Protein AF-A0ABD4KXH4-F1 (afdb_monomer_lite)

Radius of gyration: 22.22 Å; chains: 1; bounding box: 39×43×69 Å

Foldseek 3Di:
DPDDDDDDPDQAKDWDWDDDPPDPPDTDIDIDHDDPDPDDDDDDDDPPPPPPPPDPQQVQLVCQCPVDDNVVSVVVCVVCVVVVHAHTSKDKDFADPPDDDDDDDDPQKDWAQNRWMWIDGRPDIDTGTDIDGDDPDDDDDDDDD

Organism: Vibrio anguillarum (NCBI:txid55601)

Structure (mmCIF, N/CA/C/O backbone):
data_AF-A0ABD4KXH4-F1
#
_entry.id   AF-A0ABD4KXH4-F1
#
loop_
_atom_site.group_PDB
_atom_site.id
_atom_site.type_symbol
_atom_site.label_atom_id
_atom_site.label_alt_id
_atom_site.label_comp_id
_atom_site.label_asym_id
_atom_site.label_entity_id
_atom_site.label_seq_id
_atom_site.pdbx_PDB_ins_code
_atom_site.Cartn_x
_atom_site.Cartn_y
_atom_site.Cartn_z
_atom_site.occupancy
_atom_site.B_iso_or_equiv
_atom_site.auth_seq_id
_atom_site.auth_comp_id
_atom_site.auth_asym_id
_atom_site.auth_atom_id
_atom_site.pdbx_PDB_model_num
ATOM 1 N N . GLY A 1 1 ? -20.614 6.358 13.100 1.00 48.22 1 GLY A N 1
ATOM 2 C CA . GLY A 1 1 ? -20.171 7.619 13.718 1.00 48.22 1 GLY A CA 1
ATOM 3 C C . GLY A 1 1 ? -18.915 7.331 14.505 1.00 48.22 1 GLY A C 1
ATOM 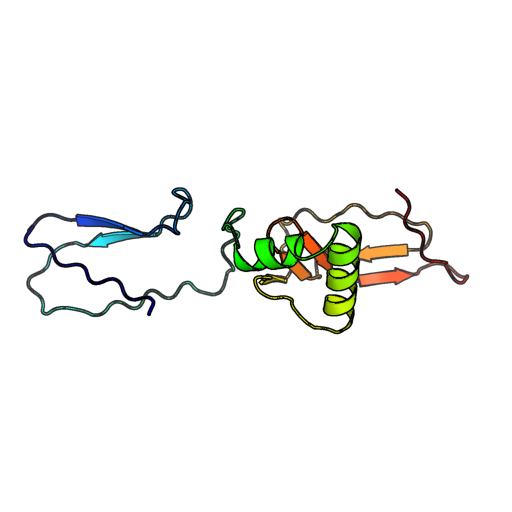4 O O . GLY A 1 1 ? -18.894 6.317 15.186 1.00 48.22 1 GLY A O 1
ATOM 5 N N . ASN A 1 2 ? -17.883 8.163 14.373 1.00 68.75 2 ASN A N 1
ATOM 6 C CA . ASN A 1 2 ? -16.568 7.948 14.990 1.00 68.75 2 ASN A CA 1
ATOM 7 C C . ASN A 1 2 ? -16.368 8.935 16.153 1.00 68.75 2 ASN A C 1
ATOM 9 O O . ASN A 1 2 ? -15.433 9.727 16.138 1.00 68.75 2 ASN A O 1
ATOM 13 N N . VAL A 1 3 ? -17.301 8.948 17.111 1.00 73.31 3 VAL A N 1
ATOM 14 C CA . VAL A 1 3 ? -17.299 9.887 18.246 1.00 73.31 3 VAL A CA 1
ATOM 15 C C . VAL A 1 3 ? -17.252 9.095 19.546 1.00 73.31 3 VAL A C 1
ATOM 17 O O . VAL A 1 3 ? -18.038 8.167 19.730 1.00 73.31 3 VAL A O 1
ATOM 20 N N . VAL A 1 4 ? -16.332 9.465 20.437 1.00 76.75 4 VAL A N 1
ATOM 21 C CA . VAL A 1 4 ? -16.187 8.879 21.774 1.00 76.75 4 VAL A CA 1
ATOM 22 C C . VAL A 1 4 ? -16.542 9.948 22.801 1.00 76.75 4 VAL A C 1
ATOM 24 O O . VAL A 1 4 ? -15.895 10.991 22.856 1.00 76.75 4 VAL A O 1
ATOM 27 N N . TYR A 1 5 ? -17.565 9.689 23.616 1.00 80.94 5 TYR A N 1
ATOM 28 C CA . TYR A 1 5 ? -17.937 10.554 24.734 1.00 80.94 5 TYR A CA 1
ATOM 29 C C . TYR A 1 5 ? -17.295 10.030 26.013 1.00 80.94 5 TYR A C 1
ATOM 31 O O . TYR A 1 5 ? -17.473 8.867 26.369 1.00 80.94 5 TYR A O 1
ATOM 39 N N . VAL A 1 6 ? -16.559 10.896 26.706 1.00 80.69 6 VAL A N 1
ATOM 40 C CA . VAL A 1 6 ? -15.905 10.566 27.974 1.00 80.69 6 VAL A CA 1
ATOM 41 C C . VAL A 1 6 ? -16.303 11.603 29.011 1.00 80.69 6 VAL A C 1
ATOM 43 O O . VAL A 1 6 ? -16.144 12.802 28.792 1.00 80.69 6 VAL A O 1
ATOM 46 N N . ALA A 1 7 ? -16.807 11.130 30.146 1.00 82.38 7 ALA A N 1
ATOM 47 C CA . ALA A 1 7 ? -17.084 11.933 31.325 1.00 82.38 7 ALA A CA 1
ATOM 48 C C . ALA A 1 7 ? -16.417 11.271 32.532 1.00 82.38 7 ALA A C 1
ATOM 50 O O . ALA A 1 7 ? -16.397 10.047 32.647 1.00 82.38 7 ALA A O 1
ATOM 51 N N . THR A 1 8 ? -15.852 12.085 33.416 1.00 80.62 8 THR A N 1
ATOM 52 C CA . THR A 1 8 ? -15.215 11.636 34.655 1.00 80.62 8 THR A CA 1
ATOM 53 C C . THR A 1 8 ? -15.569 12.614 35.766 1.00 80.62 8 THR A C 1
ATOM 55 O O . THR A 1 8 ? -15.585 13.822 35.543 1.00 80.62 8 THR A O 1
ATOM 58 N N . ASP A 1 9 ? -15.858 12.087 36.949 1.00 82.81 9 ASP A N 1
ATOM 59 C CA . ASP A 1 9 ? -16.067 12.834 38.194 1.00 82.81 9 ASP A CA 1
ATOM 60 C C . ASP A 1 9 ? -14.763 13.014 38.991 1.00 82.81 9 ASP A C 1
ATOM 62 O O . ASP A 1 9 ? -14.718 13.758 39.969 1.00 82.81 9 ASP A O 1
ATOM 66 N N . LYS A 1 10 ? -13.680 12.352 38.564 1.00 80.94 10 LYS A N 1
ATOM 67 C CA . LYS A 1 10 ? -12.359 12.476 39.182 1.00 80.94 10 LYS A CA 1
ATOM 68 C C . LYS A 1 10 ? -11.757 13.853 38.936 1.00 80.94 10 LYS A C 1
ATOM 70 O O . LYS A 1 10 ? -11.670 14.312 37.800 1.00 80.94 10 LYS A O 1
ATOM 75 N N . GLU A 1 11 ? -11.245 14.452 40.006 1.00 79.56 11 GLU A N 1
ATOM 76 C CA . GLU A 1 11 ? -10.470 15.697 39.951 1.00 79.56 11 GLU A CA 1
ATOM 77 C C . GLU A 1 11 ? -8.984 15.465 39.610 1.00 79.56 11 GLU A C 1
ATOM 79 O O . GLU A 1 11 ? -8.252 16.412 39.324 1.00 79.56 11 GLU A O 1
ATOM 84 N N . SER A 1 12 ? -8.528 14.208 39.605 1.00 85.75 12 SER A N 1
ATOM 85 C CA . SER A 1 12 ? -7.177 13.822 39.190 1.00 85.75 12 SER A CA 1
ATOM 86 C C . SER A 1 12 ? -7.084 13.561 37.676 1.00 85.75 12 SER A C 1
ATOM 88 O O . SER A 1 12 ? -8.097 13.253 37.044 1.00 85.75 12 SER A O 1
ATOM 90 N N . PRO A 1 13 ? -5.882 13.666 37.065 1.00 85.38 13 PRO A N 1
ATOM 91 C CA . PRO A 1 13 ? -5.693 13.349 35.652 1.00 85.38 13 PRO A CA 1
ATOM 92 C C . PRO A 1 13 ? -6.159 11.934 35.292 1.00 85.38 13 PRO A C 1
ATOM 94 O O . PRO A 1 13 ? -5.882 10.977 36.017 1.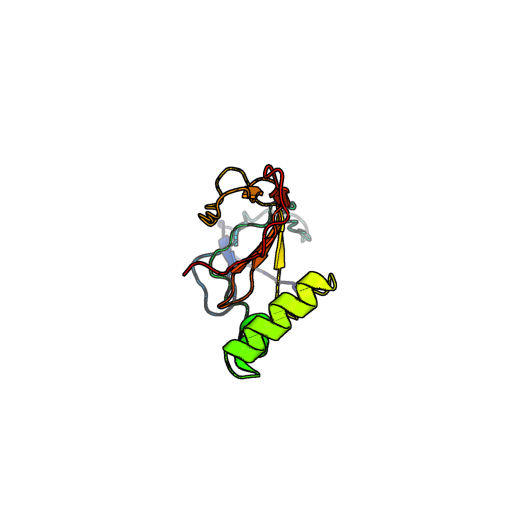00 85.38 13 PRO A O 1
ATOM 97 N N . VAL A 1 14 ? -6.828 11.806 34.147 1.00 84.50 14 VAL A N 1
ATOM 98 C CA . VAL A 1 14 ? -7.331 10.532 33.619 1.00 84.50 14 VAL A CA 1
ATOM 99 C C . VAL A 1 14 ? -6.674 10.247 32.276 1.00 84.50 14 VAL A C 1
ATOM 101 O O . VAL A 1 14 ? -6.718 11.080 31.371 1.00 84.50 14 VAL A O 1
ATOM 104 N N . SER A 1 15 ? -6.086 9.061 32.140 1.00 83.19 15 SER A N 1
ATOM 105 C CA . SER A 1 15 ? -5.526 8.580 30.875 1.00 83.19 15 SER A CA 1
ATOM 106 C C . SER A 1 15 ? -6.545 7.719 30.136 1.00 83.19 15 SER A C 1
ATOM 108 O O . SER A 1 15 ? -7.141 6.812 30.715 1.00 83.19 15 SER A O 1
ATOM 110 N N . LEU A 1 16 ? -6.714 7.992 28.848 1.00 83.19 16 LEU A N 1
ATOM 111 C CA . LEU A 1 16 ? -7.537 7.236 27.916 1.00 83.19 16 LEU A CA 1
ATOM 112 C C . LEU A 1 16 ? -6.645 6.656 26.819 1.00 83.19 16 LEU A C 1
ATOM 114 O O . LEU A 1 16 ? -5.844 7.377 26.230 1.00 83.19 16 LEU A O 1
ATOM 118 N N . TYR A 1 17 ? -6.835 5.377 26.510 1.00 80.56 17 TYR A N 1
ATOM 119 C CA . TYR A 1 17 ? -6.201 4.711 25.375 1.00 80.56 17 TYR A CA 1
ATOM 120 C C . TYR A 1 17 ? -7.287 4.286 24.392 1.00 80.56 17 TYR A C 1
ATOM 122 O O . TYR A 1 17 ? -8.182 3.523 24.752 1.00 80.56 17 TYR A O 1
ATOM 130 N N . ILE A 1 18 ? -7.229 4.801 23.165 1.00 79.12 18 ILE A N 1
ATOM 131 C CA . ILE A 1 18 ? -8.171 4.450 22.096 1.00 79.12 18 ILE A CA 1
ATOM 132 C C . ILE A 1 18 ? -7.454 3.532 21.109 1.00 79.12 18 ILE A C 1
ATOM 134 O O . ILE A 1 18 ? -6.463 3.946 20.506 1.00 79.12 18 ILE A O 1
ATOM 138 N N . THR A 1 19 ? -7.962 2.311 20.937 1.00 70.56 19 THR A N 1
ATOM 139 C CA . THR A 1 19 ? -7.372 1.279 20.074 1.00 70.56 19 THR A CA 1
ATOM 140 C C . THR A 1 19 ? -8.371 0.736 19.042 1.00 70.56 19 THR A C 1
ATOM 142 O O . THR A 1 19 ? -9.584 0.729 19.286 1.00 70.56 19 THR A O 1
ATOM 145 N N . PRO A 1 20 ? -7.902 0.260 17.873 1.00 63.59 20 PRO A N 1
ATOM 146 C CA . PRO A 1 20 ? -8.731 -0.489 16.937 1.00 63.59 20 PRO A CA 1
ATOM 147 C C . PRO A 1 20 ? -9.202 -1.834 17.525 1.00 63.59 20 PRO A C 1
ATOM 149 O O . PRO A 1 20 ? -8.464 -2.480 18.271 1.00 63.59 20 PRO A O 1
ATOM 152 N N . PRO A 1 21 ? -10.391 -2.335 17.140 1.00 60.59 21 PRO A N 1
ATOM 153 C CA . PRO A 1 21 ? -10.875 -3.634 17.601 1.00 60.59 21 PRO A CA 1
ATOM 154 C C . PRO A 1 21 ? -9.899 -4.779 17.288 1.00 60.59 21 PRO A C 1
ATOM 156 O O . PRO A 1 21 ? -9.598 -5.054 16.124 1.00 60.59 21 PRO A O 1
ATOM 159 N N . GLY A 1 22 ? -9.454 -5.488 18.329 1.00 61.28 22 GLY A N 1
ATOM 160 C CA . GLY A 1 22 ? -8.562 -6.647 18.209 1.00 61.28 22 GLY A CA 1
ATOM 161 C C . GLY A 1 22 ? -7.085 -6.310 17.980 1.00 61.28 22 GLY A C 1
ATOM 162 O O . GLY A 1 22 ? -6.327 -7.204 17.619 1.00 61.28 22 GLY A O 1
ATOM 163 N N . GLN A 1 23 ? -6.673 -5.052 18.165 1.00 53.38 23 GLN A N 1
ATOM 164 C CA . GLN A 1 23 ? -5.267 -4.647 18.136 1.00 53.38 23 GLN A CA 1
ATOM 165 C C . GLN A 1 23 ? -4.974 -3.703 19.297 1.00 53.38 23 GLN A C 1
ATOM 167 O O . GLN A 1 23 ? -5.549 -2.627 19.375 1.00 53.38 23 GLN A O 1
ATOM 172 N N . GLU A 1 24 ? -4.049 -4.075 20.174 1.00 57.00 24 GLU A N 1
ATOM 173 C CA . GLU A 1 24 ? -3.666 -3.239 21.322 1.00 57.00 24 GLU A CA 1
ATOM 174 C C . GLU A 1 24 ? -2.513 -2.273 21.003 1.00 57.00 24 GLU A C 1
ATOM 176 O O . GLU A 1 24 ? -2.328 -1.278 21.696 1.00 57.00 24 GLU A O 1
ATOM 181 N N . ALA A 1 25 ? -1.738 -2.551 19.947 1.00 52.22 25 ALA A N 1
ATOM 182 C CA . ALA A 1 25 ? -0.478 -1.862 19.668 1.00 52.22 25 ALA A CA 1
ATOM 183 C C . ALA A 1 25 ? -0.621 -0.434 19.095 1.00 52.22 25 ALA A C 1
ATOM 185 O O . ALA A 1 25 ? 0.102 0.451 19.558 1.00 52.22 25 ALA A O 1
ATOM 186 N N . PRO A 1 26 ? -1.512 -0.141 18.126 1.00 57.66 26 PRO A N 1
ATOM 187 C CA . PRO A 1 26 ? -1.804 1.243 17.779 1.00 57.66 26 PRO A CA 1
ATOM 188 C C . PRO A 1 26 ? -2.808 1.810 18.790 1.00 57.66 26 PRO A C 1
ATOM 190 O O . PRO A 1 26 ? -4.004 1.539 18.703 1.00 57.66 26 PRO A O 1
ATOM 193 N N . ALA A 1 27 ? -2.320 2.598 19.749 1.00 64.00 27 ALA A N 1
ATOM 194 C CA . ALA A 1 27 ? -3.151 3.275 20.741 1.00 64.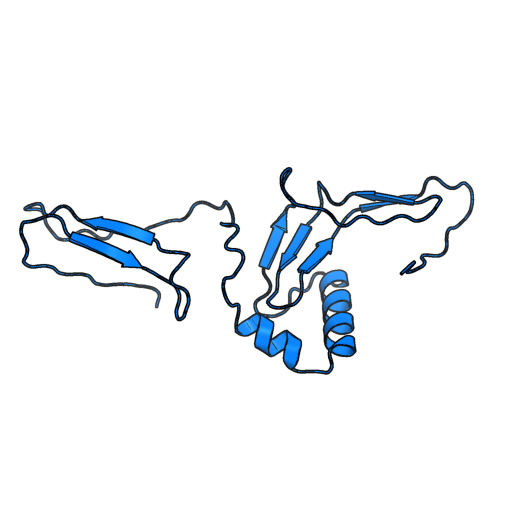00 27 ALA A CA 1
ATOM 195 C C . ALA A 1 27 ? -2.938 4.790 20.695 1.00 64.00 27 ALA A C 1
ATOM 197 O O . ALA A 1 27 ? -1.810 5.277 20.789 1.00 64.00 27 ALA A O 1
ATOM 198 N N . LEU A 1 28 ? -4.029 5.548 20.614 1.00 71.88 28 LEU A N 1
ATOM 199 C CA . LEU A 1 28 ? -3.996 6.982 20.867 1.00 71.88 28 LEU A CA 1
ATOM 200 C C . LEU A 1 28 ? -4.119 7.209 22.375 1.00 71.88 28 LEU A C 1
ATOM 202 O O . LEU A 1 28 ? -5.180 6.968 22.951 1.00 71.88 28 LEU A O 1
ATOM 206 N N . SER A 1 29 ? -3.025 7.642 23.004 1.00 78.12 29 SER A N 1
ATOM 207 C CA . SER A 1 29 ? -2.988 7.984 24.428 1.00 78.12 29 SER A CA 1
ATOM 208 C C . SER A 1 29 ? -3.386 9.443 24.627 1.00 78.12 29 SER A C 1
ATOM 210 O O . SER A 1 29 ? -2.674 10.350 24.199 1.00 78.12 29 SER A O 1
ATOM 212 N N . VAL A 1 30 ? -4.501 9.675 25.313 1.00 80.56 30 VAL A N 1
ATOM 213 C CA . VAL A 1 30 ? -5.011 11.006 25.652 1.00 80.56 30 VAL A CA 1
ATOM 214 C C . VAL A 1 30 ? -5.016 11.157 27.167 1.00 80.56 30 VAL A C 1
ATOM 216 O O . VAL A 1 30 ? -5.693 10.407 27.863 1.00 80.56 30 VAL A O 1
ATOM 219 N N . THR A 1 31 ? -4.298 12.151 27.687 1.00 83.81 31 THR A N 1
ATOM 220 C CA . THR A 1 31 ? -4.343 12.494 29.114 1.00 83.81 31 THR A CA 1
ATOM 221 C C . THR A 1 31 ? -5.239 13.706 29.311 1.00 83.81 31 THR A C 1
ATOM 223 O O . THR A 1 31 ? -4.918 14.814 28.882 1.00 83.81 31 THR A O 1
ATOM 226 N N . LEU A 1 32 ? -6.369 13.498 29.976 1.00 82.00 32 LEU A N 1
ATOM 227 C CA . LEU A 1 32 ? -7.304 14.547 30.348 1.00 82.00 32 LEU A CA 1
ATOM 228 C C . LEU A 1 32 ? -6.914 15.084 31.722 1.00 82.00 32 LEU A C 1
ATOM 230 O O . LEU A 1 32 ? -6.874 14.340 32.700 1.00 82.00 32 LEU A O 1
ATOM 234 N N . VAL A 1 33 ? -6.637 16.384 31.799 1.00 85.19 33 VAL A N 1
ATOM 235 C CA . VAL A 1 33 ? -6.391 17.083 33.065 1.00 85.19 33 VAL A CA 1
ATOM 236 C C . VAL A 1 33 ? -7.640 17.899 33.406 1.00 85.19 33 VAL A C 1
ATOM 238 O O . VAL A 1 33 ? -7.896 18.900 32.728 1.00 85.19 33 VAL A O 1
ATOM 241 N N . PRO A 1 34 ? -8.426 17.496 34.422 1.00 78.06 34 PRO A N 1
ATOM 242 C CA . PRO A 1 34 ? -9.647 18.197 34.799 1.00 78.06 34 PRO A CA 1
ATOM 243 C C . PRO A 1 34 ? -9.391 19.668 35.149 1.00 78.06 34 PRO A C 1
ATOM 245 O O . PRO A 1 34 ? -8.444 20.019 35.854 1.00 78.06 34 PRO A O 1
ATOM 248 N N . ARG A 1 35 ? -10.254 20.551 34.641 1.00 76.25 35 ARG A N 1
ATOM 249 C CA . ARG A 1 35 ? -10.255 21.996 34.908 1.00 76.25 35 ARG A CA 1
ATOM 250 C C . ARG A 1 35 ? -11.704 22.428 35.124 1.00 76.25 35 ARG A C 1
ATOM 252 O O . ARG A 1 35 ? -12.599 21.893 34.476 1.00 76.25 35 ARG A O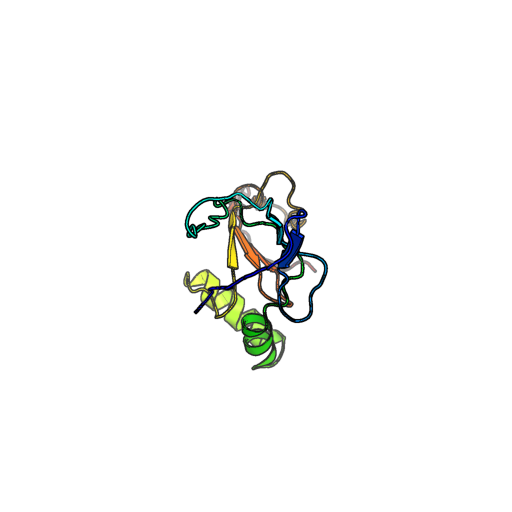 1
ATOM 259 N N . ARG A 1 36 ? -11.943 23.428 35.979 1.00 78.19 36 ARG A N 1
ATOM 260 C CA . ARG A 1 36 ? -13.268 24.061 36.133 1.00 78.19 36 ARG A CA 1
ATOM 261 C C . ARG A 1 36 ? -13.577 24.958 34.930 1.00 78.19 36 ARG A C 1
ATOM 263 O O . ARG A 1 36 ? -13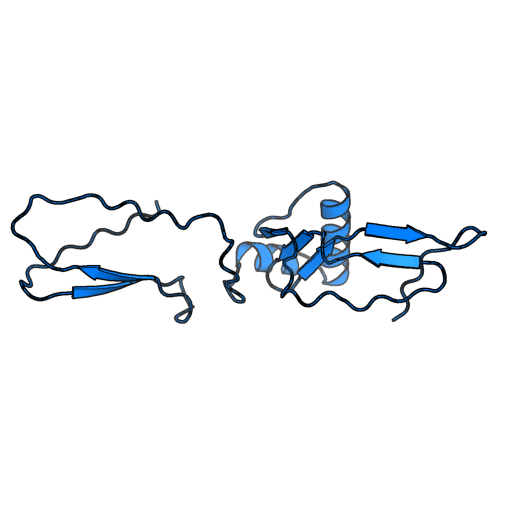.536 26.179 35.030 1.00 78.19 36 ARG A O 1
ATOM 270 N N . ILE A 1 37 ? -13.820 24.339 33.782 1.00 80.00 37 ILE A N 1
ATOM 271 C CA . ILE A 1 37 ? -14.202 24.986 32.526 1.00 80.00 37 ILE A CA 1
ATOM 272 C C . ILE A 1 37 ? -15.415 24.255 31.936 1.00 80.00 37 ILE A C 1
ATOM 274 O O . ILE A 1 37 ? -15.589 23.067 32.215 1.00 80.00 37 ILE A O 1
ATOM 278 N N . PRO A 1 38 ? -16.255 24.929 31.130 1.00 79.06 38 PRO A N 1
ATOM 279 C CA . PRO A 1 38 ? -17.332 24.262 30.410 1.00 79.06 38 PRO A CA 1
ATOM 280 C C . PRO A 1 38 ? -16.813 23.102 29.540 1.00 79.06 38 PRO A C 1
ATOM 282 O O . PRO A 1 38 ? -15.647 23.137 29.125 1.00 79.06 38 PRO A O 1
ATOM 285 N N . PRO A 1 39 ? -17.661 22.102 29.227 1.00 77.69 39 PRO A N 1
ATOM 286 C CA . PRO A 1 39 ? -17.304 21.012 28.325 1.00 77.69 39 PRO A CA 1
ATOM 287 C C . PRO A 1 39 ? -16.719 21.534 27.012 1.00 77.69 39 PRO A C 1
ATOM 289 O O . PRO A 1 39 ? -17.196 22.526 26.457 1.00 77.69 39 PRO A O 1
ATOM 292 N N . ARG A 1 40 ? -15.679 20.863 26.512 1.00 78.12 40 ARG A N 1
ATOM 293 C CA . ARG A 1 40 ? -15.031 21.206 25.244 1.00 78.12 40 ARG A CA 1
ATOM 294 C C . ARG A 1 40 ? -15.115 20.038 24.280 1.00 78.12 40 ARG A C 1
ATOM 296 O O . ARG A 1 40 ? -14.859 18.901 24.666 1.00 78.12 40 ARG A O 1
ATOM 303 N N . GLU A 1 41 ? -15.411 20.350 23.028 1.00 79.38 41 GLU A N 1
ATOM 304 C CA . GLU A 1 41 ? -15.221 19.432 21.913 1.00 79.38 41 GLU A CA 1
ATOM 305 C C . GLU A 1 41 ? -13.760 19.503 21.458 1.00 79.38 41 GLU A C 1
ATOM 307 O O . GLU A 1 41 ? -13.200 20.591 21.302 1.00 79.38 41 GLU A O 1
ATOM 312 N N . ILE A 1 42 ? -13.125 18.341 21.302 1.00 78.38 42 ILE A N 1
ATOM 313 C CA . ILE A 1 42 ? -11.738 18.227 20.849 1.00 78.38 42 ILE A CA 1
ATOM 314 C C . ILE A 1 42 ? -11.742 17.384 19.580 1.00 78.38 42 ILE A C 1
ATOM 316 O O . ILE A 1 42 ? -11.976 16.177 19.631 1.00 78.38 42 ILE A O 1
ATOM 320 N N . THR A 1 43 ? -11.453 18.018 18.446 1.00 73.94 43 THR A N 1
ATOM 321 C CA . THR A 1 43 ? -11.260 17.319 17.174 1.00 73.94 43 THR A CA 1
ATOM 322 C C . THR A 1 43 ? -9.801 16.916 17.052 1.00 73.94 43 THR A C 1
ATOM 324 O O . THR A 1 43 ? -8.916 17.763 16.937 1.00 73.94 43 THR A O 1
ATOM 327 N N . LEU A 1 44 ? -9.545 15.613 17.080 1.00 68.19 44 LEU A N 1
ATOM 328 C CA . LEU A 1 44 ? -8.218 15.060 16.842 1.00 68.19 44 LEU A CA 1
ATOM 329 C C . LEU A 1 44 ? -8.066 14.830 15.338 1.00 68.19 44 LEU A C 1
ATOM 331 O O . LEU A 1 44 ? -8.677 13.922 14.779 1.00 68.19 44 LEU A O 1
ATOM 335 N N . ALA A 1 45 ? -7.273 15.678 14.687 1.00 63.28 45 ALA A N 1
ATOM 336 C CA . ALA A 1 45 ? -6.853 15.486 13.306 1.00 63.28 45 ALA A CA 1
ATOM 337 C C . ALA A 1 45 ? -5.456 14.860 13.306 1.00 63.28 45 ALA A C 1
ATOM 339 O O . ALA A 1 45 ? -4.522 15.406 13.891 1.00 63.28 45 ALA A O 1
ATOM 340 N N . ILE A 1 46 ? -5.326 13.696 12.676 1.00 64.56 46 ILE A N 1
ATOM 341 C CA . ILE A 1 46 ? -4.028 13.074 12.416 1.00 64.56 46 ILE A CA 1
ATOM 342 C C . ILE A 1 46 ? -3.585 13.619 11.062 1.00 64.56 46 ILE A C 1
ATOM 344 O O . ILE A 1 46 ? -4.229 13.339 10.051 1.00 64.56 46 ILE A O 1
ATOM 348 N N . ASP A 1 47 ? -2.553 14.460 11.067 1.00 50.31 47 ASP A N 1
ATOM 349 C CA . ASP A 1 47 ? -2.053 15.081 9.844 1.00 50.31 47 ASP A CA 1
ATOM 350 C C . ASP A 1 47 ? -1.405 14.026 8.937 1.00 50.31 47 ASP A C 1
ATOM 352 O O . ASP A 1 47 ? -0.822 13.056 9.423 1.00 50.31 47 ASP A O 1
ATOM 356 N N . GLY A 1 48 ? -1.557 14.201 7.624 1.00 46.53 48 GLY A N 1
ATOM 357 C CA . GLY A 1 48 ? -1.504 13.176 6.571 1.00 46.53 48 GLY A CA 1
ATOM 358 C C . GLY A 1 48 ? -0.184 12.434 6.322 1.00 46.53 48 GLY A C 1
ATOM 359 O O . GLY A 1 48 ? 0.027 11.940 5.216 1.00 46.53 48 GLY A O 1
ATOM 360 N N . GLN A 1 49 ? 0.695 12.271 7.310 1.00 44.09 49 GLN A N 1
ATOM 361 C CA . GLN A 1 49 ? 1.566 11.104 7.306 1.00 44.09 49 GLN A CA 1
ATOM 362 C C . GLN A 1 49 ? 0.683 9.899 7.606 1.00 44.09 49 GLN A C 1
ATOM 364 O O . GLN A 1 49 ? 0.322 9.670 8.758 1.00 44.09 49 GLN A O 1
ATOM 369 N N . GLN A 1 50 ? 0.331 9.140 6.559 1.00 49.16 50 GLN A N 1
ATOM 370 C CA . GLN A 1 50 ? -0.133 7.760 6.689 1.00 49.16 50 GLN A CA 1
ATOM 371 C C . GLN A 1 50 ? 0.769 7.088 7.705 1.00 49.16 50 GLN A C 1
ATOM 373 O O . GLN A 1 50 ? 1.925 6.759 7.426 1.00 49.16 50 GLN A O 1
ATOM 378 N N . TRP A 1 51 ? 0.250 6.968 8.921 1.00 44.03 51 TRP A N 1
ATOM 379 C CA . TRP A 1 51 ? 0.922 6.267 9.983 1.00 44.03 51 TRP A CA 1
ATOM 380 C C . TRP A 1 51 ? 1.182 4.887 9.384 1.00 44.03 51 TRP A C 1
ATOM 382 O O . TRP A 1 51 ? 0.229 4.267 8.898 1.00 44.03 51 TRP A O 1
ATOM 392 N N . PRO A 1 52 ? 2.438 4.415 9.303 1.00 44.41 52 PRO A N 1
ATOM 393 C CA . PRO A 1 52 ? 2.713 3.081 8.810 1.00 44.41 52 PRO A CA 1
ATOM 394 C C . PRO A 1 52 ? 2.266 2.126 9.912 1.00 44.41 52 PRO A C 1
ATOM 396 O O . PRO A 1 52 ? 3.083 1.512 10.593 1.00 44.41 52 PRO A O 1
ATOM 399 N N . ILE A 1 53 ? 0.955 2.034 10.139 1.00 48.31 53 ILE A N 1
ATOM 400 C CA . ILE A 1 53 ? 0.359 1.043 11.008 1.00 48.31 53 ILE A CA 1
ATOM 401 C C . ILE A 1 53 ? 0.399 -0.252 10.207 1.00 48.31 53 ILE A C 1
ATOM 403 O O . ILE A 1 53 ? -0.596 -0.740 9.672 1.00 48.31 53 ILE A O 1
ATOM 407 N N . LYS A 1 54 ? 1.615 -0.791 10.083 1.00 43.34 54 LYS A N 1
ATOM 408 C CA . LYS A 1 54 ? 1.831 -2.181 9.722 1.00 43.34 54 LYS A CA 1
ATOM 409 C C . LYS A 1 54 ? 1.011 -2.994 10.714 1.00 43.34 54 LYS A C 1
ATOM 411 O O . LYS A 1 54 ? 1.307 -2.989 11.905 1.00 43.34 54 LYS A O 1
ATOM 416 N N . GLY A 1 55 ? -0.039 -3.640 10.224 1.00 47.06 55 GLY A N 1
ATOM 417 C CA . GLY A 1 55 ? -0.867 -4.514 11.044 1.00 47.06 55 GLY A CA 1
ATOM 418 C C . GLY A 1 55 ? -2.234 -3.975 11.452 1.00 47.06 55 GLY A C 1
ATOM 419 O O . GLY A 1 55 ? -2.887 -4.668 12.229 1.00 47.06 55 GLY A O 1
ATOM 420 N N . VAL A 1 56 ? -2.740 -2.852 10.902 1.00 51.97 56 VAL A N 1
ATOM 421 C CA . VAL A 1 56 ? -4.206 -2.674 10.920 1.00 51.97 56 VAL A CA 1
ATOM 422 C C . VAL A 1 56 ? -4.807 -3.801 10.103 1.00 51.97 56 VAL A C 1
ATOM 424 O O . VAL A 1 56 ? -4.709 -3.817 8.881 1.00 51.97 56 VAL A O 1
ATOM 427 N N . VAL A 1 57 ? -5.416 -4.762 10.795 1.00 57.16 57 VAL A N 1
ATOM 428 C CA . VAL A 1 57 ? -6.212 -5.850 10.233 1.00 57.16 57 VAL A CA 1
ATOM 429 C C . VAL A 1 57 ? -7.315 -5.233 9.381 1.00 57.16 57 VAL A C 1
ATOM 431 O O . VAL A 1 57 ? -8.405 -4.905 9.855 1.00 57.16 57 VAL A O 1
ATOM 434 N N . ASN A 1 58 ? -7.012 -5.045 8.103 1.00 72.75 58 ASN A N 1
ATOM 435 C CA . ASN A 1 58 ? -7.945 -4.505 7.144 1.00 72.75 58 ASN A CA 1
ATOM 436 C C . ASN A 1 58 ? -8.913 -5.606 6.716 1.00 72.75 58 ASN A C 1
ATOM 438 O O . ASN A 1 58 ? -8.727 -6.275 5.704 1.00 72.75 58 ASN A O 1
ATOM 442 N N . ARG A 1 59 ? -9.948 -5.825 7.535 1.00 81.12 59 ARG A N 1
ATOM 443 C CA . ARG A 1 59 ? -10.930 -6.895 7.307 1.00 81.12 59 ARG A CA 1
ATOM 444 C C . ARG A 1 59 ? -11.611 -6.778 5.944 1.00 81.12 59 ARG A C 1
ATOM 446 O O . ARG A 1 59 ? -11.921 -7.804 5.361 1.00 81.12 59 ARG A O 1
ATOM 453 N N . LYS A 1 60 ? -11.800 -5.556 5.427 1.00 85.75 60 LYS A N 1
ATOM 454 C CA . LYS A 1 60 ? -12.376 -5.323 4.093 1.00 85.75 60 LYS A CA 1
ATOM 455 C C . LYS A 1 60 ? -11.451 -5.833 2.985 1.00 85.75 60 LYS A C 1
ATOM 457 O O . LYS A 1 60 ? -11.920 -6.545 2.099 1.00 85.75 60 LYS A O 1
ATOM 462 N N . ALA A 1 61 ? -10.152 -5.537 3.076 1.00 88.25 61 ALA A N 1
ATOM 463 C CA . ALA A 1 61 ? -9.167 -6.095 2.153 1.00 88.25 61 ALA A CA 1
ATOM 464 C C . ALA A 1 61 ? -9.090 -7.622 2.290 1.00 88.25 61 ALA A C 1
ATOM 466 O O . ALA A 1 61 ? -9.204 -8.314 1.288 1.00 88.25 61 ALA A O 1
ATOM 467 N N . ALA A 1 62 ? -9.038 -8.160 3.515 1.00 89.00 62 ALA A N 1
ATOM 468 C CA . ALA A 1 62 ? -9.001 -9.608 3.746 1.00 89.00 62 ALA A CA 1
ATOM 469 C C . ALA A 1 62 ? -10.202 -10.335 3.118 1.00 89.00 62 ALA A C 1
ATOM 471 O O . ALA A 1 62 ? -10.036 -11.361 2.461 1.00 89.00 62 ALA A O 1
ATOM 472 N N . THR A 1 63 ? -11.416 -9.790 3.276 1.00 91.94 63 THR A N 1
ATOM 473 C CA . THR A 1 63 ? -12.623 -10.359 2.657 1.00 91.94 63 THR A CA 1
ATOM 474 C C . THR A 1 63 ? -12.579 -10.312 1.136 1.00 91.94 63 THR A C 1
ATOM 476 O O . THR A 1 63 ? -13.063 -11.234 0.494 1.00 91.94 63 THR A O 1
ATOM 479 N N . TRP A 1 64 ? -12.001 -9.261 0.550 1.00 93.25 64 TRP A N 1
ATOM 480 C CA . TRP A 1 64 ? -11.855 -9.159 -0.899 1.00 93.25 64 TRP A CA 1
ATOM 481 C C . TRP A 1 64 ? -10.796 -10.135 -1.432 1.00 93.25 64 TRP A C 1
ATOM 483 O O . TRP A 1 64 ? -11.052 -10.854 -2.390 1.00 93.25 64 TRP A O 1
ATOM 493 N N . GLU A 1 65 ? -9.644 -10.225 -0.766 1.00 92.94 65 GLU A N 1
ATOM 494 C CA . GLU A 1 65 ? -8.520 -11.089 -1.151 1.00 92.94 65 GLU A CA 1
ATOM 495 C C . GLU A 1 65 ? -8.863 -12.582 -1.087 1.00 92.94 65 GLU A C 1
ATOM 497 O O . GLU A 1 65 ? -8.325 -13.373 -1.860 1.00 92.94 65 GLU A O 1
ATOM 502 N N . THR A 1 66 ? -9.767 -12.968 -0.183 1.00 92.44 66 THR A N 1
ATOM 503 C CA . THR A 1 66 ? -10.194 -14.362 0.035 1.00 92.44 66 THR A CA 1
ATOM 504 C C . THR A 1 66 ? -11.515 -14.716 -0.654 1.00 92.44 66 THR A C 1
ATOM 506 O O . THR A 1 66 ? -11.972 -15.852 -0.546 1.00 92.44 66 THR A O 1
ATOM 509 N N . ALA A 1 67 ? -12.127 -13.776 -1.385 1.00 91.75 67 ALA A N 1
ATOM 510 C CA . ALA A 1 67 ? -13.393 -14.002 -2.087 1.00 91.75 67 ALA A CA 1
ATOM 511 C C . ALA A 1 67 ? -13.267 -14.984 -3.266 1.00 91.75 67 ALA A C 1
ATOM 513 O O . ALA A 1 67 ? -14.262 -15.565 -3.696 1.00 91.75 67 ALA A O 1
ATOM 514 N N . GLN A 1 68 ? -12.056 -15.158 -3.793 1.00 92.31 68 GLN A N 1
ATOM 515 C CA . GLN A 1 68 ? -11.743 -16.027 -4.923 1.00 92.31 68 GLN A CA 1
ATOM 516 C C . GLN A 1 68 ? -10.385 -16.724 -4.697 1.00 92.31 68 GLN A C 1
ATOM 518 O O . GLN A 1 68 ? -9.664 -16.367 -3.758 1.00 92.31 68 GLN A O 1
ATOM 523 N N . PRO A 1 69 ? -10.026 -17.742 -5.505 1.00 95.94 69 PRO A N 1
ATOM 524 C CA . PRO A 1 69 ? -8.733 -18.409 -5.392 1.00 95.94 69 PRO A CA 1
ATOM 525 C C . PRO A 1 69 ? -7.568 -17.420 -5.473 1.00 95.94 69 PRO A C 1
ATOM 527 O O . PRO A 1 69 ? -7.619 -16.449 -6.223 1.00 95.94 69 PRO A O 1
ATOM 530 N N . TYR A 1 70 ? -6.488 -17.705 -4.744 1.00 91.69 70 TYR A N 1
ATOM 531 C CA . TYR A 1 70 ? -5.327 -16.817 -4.596 1.00 91.69 70 TYR A CA 1
ATOM 532 C C . TYR A 1 70 ? -4.838 -16.194 -5.915 1.00 91.69 70 TYR A C 1
ATOM 534 O O . TYR A 1 70 ? -4.659 -14.980 -6.004 1.00 91.69 70 TYR A O 1
ATOM 542 N N . VAL A 1 71 ? -4.646 -17.022 -6.948 1.00 94.62 71 VAL A N 1
ATOM 543 C CA . VAL A 1 71 ? -4.139 -16.579 -8.257 1.00 94.62 71 VAL A CA 1
ATOM 544 C C . VAL A 1 71 ? -5.137 -15.656 -8.958 1.00 94.62 71 VAL A C 1
ATOM 546 O O . VAL A 1 71 ? -4.734 -14.687 -9.598 1.00 94.62 71 VAL A O 1
ATOM 549 N N . ASP A 1 72 ? -6.435 -15.918 -8.815 1.00 94.50 72 ASP A N 1
ATOM 550 C CA . ASP A 1 72 ? -7.481 -15.084 -9.402 1.00 94.50 72 ASP A CA 1
ATOM 551 C C . ASP A 1 72 ? -7.600 -13.747 -8.659 1.00 94.50 72 ASP A C 1
ATOM 553 O O . ASP A 1 72 ? -7.710 -12.708 -9.309 1.00 94.50 72 ASP A O 1
ATOM 557 N N . SER A 1 73 ? -7.452 -13.744 -7.327 1.00 93.88 73 SER A N 1
ATOM 558 C CA . SER A 1 73 ? -7.369 -12.519 -6.518 1.00 93.88 73 SER A CA 1
ATOM 559 C C . SER A 1 73 ? -6.182 -11.652 -6.914 1.00 93.88 73 SER A C 1
ATOM 561 O O . SER A 1 73 ? -6.339 -10.447 -7.107 1.00 93.88 73 SER A O 1
ATOM 563 N N . LEU A 1 74 ? -5.003 -12.255 -7.082 1.00 93.69 74 LEU A N 1
ATOM 564 C CA . LEU A 1 74 ? -3.805 -11.538 -7.510 1.00 93.69 74 LEU A CA 1
ATOM 565 C C . LEU A 1 74 ? -3.964 -10.975 -8.929 1.00 93.69 74 LEU A C 1
ATOM 567 O O . LEU A 1 74 ? -3.636 -9.814 -9.175 1.00 93.69 74 LEU A O 1
ATOM 571 N N . ARG A 1 75 ? -4.515 -11.765 -9.860 1.00 95.12 75 ARG A N 1
ATOM 572 C CA . ARG A 1 75 ? -4.769 -11.318 -11.237 1.00 95.12 75 ARG A CA 1
ATOM 573 C C . ARG A 1 75 ? -5.766 -10.159 -11.279 1.00 95.12 75 ARG A C 1
ATOM 575 O O . ARG A 1 75 ? -5.542 -9.200 -12.016 1.00 95.12 75 ARG A O 1
ATOM 582 N N . ASP A 1 76 ? -6.853 -10.233 -10.510 1.00 95.94 76 ASP A N 1
ATOM 583 C CA . ASP A 1 76 ? -7.842 -9.153 -10.439 1.00 95.94 76 ASP A CA 1
ATOM 584 C C . ASP A 1 76 ? -7.257 -7.895 -9.786 1.00 95.94 76 ASP A C 1
ATOM 586 O O . ASP A 1 76 ? -7.493 -6.792 -10.277 1.00 95.94 76 ASP A O 1
ATOM 590 N N . LEU A 1 77 ? -6.424 -8.051 -8.747 1.00 95.56 77 LEU A N 1
ATOM 591 C CA . LEU A 1 77 ? -5.718 -6.938 -8.106 1.00 95.56 77 LEU A CA 1
ATOM 592 C C . LEU A 1 77 ? -4.861 -6.182 -9.120 1.00 95.56 77 LEU A C 1
ATOM 594 O O . LEU A 1 77 ? -5.029 -4.978 -9.296 1.00 95.56 77 LEU A O 1
ATOM 598 N N . LEU A 1 78 ? -3.966 -6.891 -9.810 1.00 94.69 78 LEU A N 1
ATOM 599 C CA . LEU A 1 78 ? -3.054 -6.287 -10.779 1.00 94.69 78 LEU A CA 1
ATOM 600 C C . LEU A 1 78 ? -3.815 -5.629 -11.935 1.00 94.69 78 LEU A C 1
ATOM 602 O O . LEU A 1 78 ? -3.472 -4.517 -12.333 1.00 94.69 78 LEU A O 1
ATOM 606 N N . ARG A 1 79 ? -4.888 -6.263 -12.431 1.00 96.25 79 ARG A N 1
ATOM 607 C CA . ARG A 1 79 ? -5.751 -5.680 -13.468 1.00 96.25 79 ARG A CA 1
ATOM 608 C C . ARG A 1 79 ? -6.381 -4.368 -13.007 1.00 96.25 79 ARG A C 1
ATOM 610 O O . ARG A 1 79 ? -6.325 -3.387 -13.739 1.00 96.25 79 ARG A O 1
ATOM 617 N N . ARG A 1 80 ? -6.986 -4.343 -11.818 1.00 96.19 80 ARG A N 1
ATOM 618 C CA . ARG A 1 80 ? -7.636 -3.142 -11.274 1.00 96.19 80 ARG A CA 1
ATOM 619 C C . ARG A 1 80 ? -6.643 -2.007 -11.092 1.00 96.19 80 ARG A C 1
ATOM 621 O O . ARG A 1 80 ? -6.909 -0.902 -11.545 1.00 96.19 80 ARG A O 1
ATOM 628 N N . LEU A 1 81 ? -5.467 -2.296 -10.539 1.00 94.81 81 LEU A N 1
ATOM 629 C CA . LEU A 1 81 ? -4.417 -1.291 -10.381 1.00 94.81 81 LEU A CA 1
ATOM 630 C C . LEU A 1 81 ? -3.933 -0.745 -11.731 1.00 94.81 81 LEU A C 1
ATOM 632 O O . LEU A 1 81 ? -3.756 0.463 -11.859 1.00 94.81 81 LEU A O 1
ATOM 636 N N . ALA A 1 82 ? -3.800 -1.593 -12.756 1.00 92.38 82 ALA A N 1
ATOM 637 C CA . ALA A 1 82 ? -3.480 -1.149 -14.115 1.00 92.38 82 ALA A CA 1
ATOM 638 C C . ALA A 1 82 ? -4.580 -0.261 -14.733 1.00 92.38 82 ALA A C 1
ATOM 640 O O . ALA A 1 82 ? -4.284 0.615 -15.541 1.00 92.38 82 ALA A O 1
ATOM 641 N N . LEU A 1 83 ? -5.838 -0.457 -14.327 1.00 95.81 83 LEU A N 1
ATOM 642 C CA . LEU A 1 83 ? -6.985 0.381 -14.694 1.00 95.81 83 LEU A CA 1
ATOM 643 C C . LEU A 1 83 ? -7.183 1.586 -13.759 1.00 95.81 83 LEU A C 1
ATOM 645 O O . LEU A 1 83 ? -8.186 2.286 -13.872 1.00 95.81 83 LEU A O 1
ATOM 649 N N . ASN A 1 84 ? -6.237 1.849 -12.852 1.00 93.00 84 ASN A N 1
ATOM 650 C CA . ASN A 1 84 ? -6.320 2.911 -11.850 1.00 93.00 84 ASN A CA 1
ATOM 651 C C . ASN A 1 84 ? -7.545 2.783 -10.913 1.00 93.00 84 ASN A C 1
ATOM 653 O O . ASN A 1 84 ? -8.090 3.773 -10.424 1.00 93.00 84 ASN A O 1
ATOM 657 N N . GLU A 1 85 ? -7.975 1.550 -10.645 1.00 94.38 85 GLU A N 1
ATOM 658 C CA . GLU A 1 85 ? -9.034 1.207 -9.699 1.00 94.38 85 GLU A CA 1
ATOM 659 C C . GLU A 1 85 ? -8.446 0.589 -8.426 1.00 94.38 85 GLU A C 1
ATOM 661 O O . GLU A 1 85 ? -7.653 -0.354 -8.483 1.00 94.38 85 GLU A O 1
ATOM 666 N N . LEU A 1 86 ? -8.882 1.069 -7.257 1.00 92.19 86 LEU A N 1
ATOM 667 C CA . LEU A 1 86 ? -8.464 0.513 -5.970 1.00 92.19 86 LEU A CA 1
ATOM 668 C C . LEU A 1 86 ? -9.548 -0.427 -5.411 1.00 92.19 86 LEU A C 1
ATOM 670 O O . LEU A 1 86 ? -10.695 0.005 -5.256 1.00 92.19 86 LEU A O 1
ATOM 674 N N . PRO A 1 87 ? -9.231 -1.691 -5.069 1.00 92.25 87 PRO A N 1
ATOM 675 C CA . PRO A 1 87 ? -10.212 -2.573 -4.452 1.00 92.25 87 PRO A CA 1
ATOM 676 C C . PRO A 1 87 ? -10.589 -2.129 -3.035 1.00 92.25 87 PRO A C 1
ATOM 678 O O . PRO A 1 87 ? -9.881 -1.373 -2.365 1.00 92.25 87 PRO A O 1
ATOM 681 N N . GLN A 1 88 ? -11.717 -2.640 -2.543 1.00 87.56 88 GLN A N 1
ATOM 682 C CA . GLN A 1 88 ? -12.204 -2.290 -1.213 1.00 87.56 88 GLN A CA 1
ATOM 683 C C . GLN A 1 88 ? -11.194 -2.640 -0.113 1.00 87.56 88 GLN A C 1
ATOM 685 O O . GLN A 1 88 ? -10.664 -3.747 -0.047 1.00 87.56 88 GLN A O 1
ATOM 690 N N . GLY A 1 89 ? -10.966 -1.689 0.792 1.00 85.75 89 GLY A N 1
ATOM 691 C CA . GLY A 1 89 ? -10.032 -1.868 1.898 1.00 85.75 89 GLY A CA 1
ATOM 692 C C . GLY A 1 89 ? -8.563 -1.745 1.505 1.00 85.75 89 GLY A C 1
ATOM 693 O O . GLY A 1 89 ? -7.727 -1.854 2.386 1.00 85.75 89 GLY A O 1
ATOM 694 N N . TYR A 1 90 ? -8.207 -1.484 0.252 1.00 90.56 90 TYR A N 1
ATOM 695 C CA . TYR A 1 90 ? -6.823 -1.139 -0.059 1.00 90.56 90 TYR A CA 1
ATOM 696 C C . TYR A 1 90 ? -6.535 0.317 0.296 1.00 90.56 90 TYR A C 1
ATOM 698 O O . TYR A 1 90 ? -7.421 1.171 0.255 1.00 90.56 90 TYR A O 1
ATOM 706 N N . ASP A 1 91 ? -5.283 0.580 0.644 1.00 88.75 91 ASP A N 1
ATOM 707 C CA . ASP A 1 91 ? -4.741 1.917 0.849 1.00 88.75 91 ASP A CA 1
ATOM 708 C C . ASP A 1 91 ? -3.562 2.121 -0.114 1.00 88.75 91 ASP A C 1
ATOM 710 O O . ASP A 1 91 ? -2.829 1.172 -0.405 1.00 88.75 91 ASP A O 1
ATOM 714 N N . ILE A 1 92 ? -3.393 3.335 -0.631 1.00 88.69 92 ILE A N 1
ATOM 715 C CA . ILE A 1 92 ? -2.310 3.704 -1.541 1.00 88.69 92 ILE A CA 1
ATOM 716 C C . ILE A 1 92 ? -1.522 4.875 -0.971 1.00 88.69 92 ILE A C 1
ATOM 718 O O . ILE A 1 92 ? -2.077 5.892 -0.554 1.00 88.69 92 ILE A O 1
ATOM 722 N N . ARG A 1 93 ? -0.197 4.749 -0.994 1.00 88.56 93 ARG A N 1
ATOM 723 C CA . ARG A 1 93 ? 0.718 5.796 -0.541 1.00 88.56 93 ARG A CA 1
ATOM 724 C C . ARG A 1 93 ? 1.923 5.929 -1.440 1.00 88.56 93 ARG A C 1
ATOM 726 O O . ARG A 1 93 ? 2.290 4.983 -2.129 1.00 88.56 93 ARG A O 1
ATOM 733 N N . LEU A 1 94 ? 2.583 7.077 -1.375 1.00 88.44 94 LEU A N 1
ATOM 734 C CA . LEU A 1 94 ? 3.900 7.232 -1.982 1.00 88.44 94 LEU A CA 1
ATOM 735 C C . LEU A 1 94 ? 4.933 6.387 -1.226 1.00 88.44 94 LEU A C 1
ATOM 737 O O . LEU A 1 94 ? 4.873 6.244 0.002 1.00 88.44 94 LEU A O 1
ATOM 741 N N . ALA A 1 95 ? 5.878 5.822 -1.974 1.00 88.31 95 ALA A N 1
ATOM 742 C CA . ALA A 1 95 ? 7.046 5.176 -1.400 1.00 88.31 95 ALA A CA 1
ATOM 743 C C . ALA A 1 95 ? 7.941 6.230 -0.725 1.00 88.31 95 ALA A C 1
ATOM 745 O O . ALA A 1 95 ? 8.255 7.270 -1.303 1.00 88.31 95 ALA A O 1
ATOM 746 N N . GLY A 1 96 ? 8.332 5.970 0.519 1.00 82.38 96 GLY A N 1
ATOM 747 C CA . GLY A 1 96 ? 9.256 6.788 1.292 1.00 82.38 96 GLY A CA 1
ATOM 748 C C . GLY A 1 96 ? 10.691 6.267 1.213 1.00 82.38 96 GLY A C 1
ATOM 749 O O . GLY A 1 96 ? 10.954 5.124 0.847 1.00 82.38 96 GLY A O 1
ATOM 750 N N . GLN A 1 97 ? 11.651 7.093 1.633 1.00 78.94 97 GLN A N 1
ATOM 751 C CA . GLN A 1 97 ? 13.082 6.751 1.573 1.00 78.94 97 GLN A CA 1
ATOM 752 C C . GLN A 1 97 ? 13.482 5.564 2.463 1.00 78.94 97 GLN A C 1
ATOM 754 O O . GLN A 1 97 ? 14.502 4.923 2.210 1.00 78.94 97 GLN A O 1
ATOM 759 N N . THR A 1 98 ? 12.696 5.283 3.502 1.00 81.44 98 THR A N 1
ATOM 760 C CA . THR A 1 98 ? 12.905 4.175 4.443 1.00 81.44 98 THR A CA 1
ATOM 761 C C . THR A 1 98 ? 12.167 2.898 4.042 1.00 81.44 98 THR A C 1
ATOM 763 O O . THR A 1 98 ? 12.352 1.865 4.687 1.00 81.44 98 THR A O 1
ATOM 766 N N . ASP A 1 99 ? 11.344 2.934 2.990 1.00 84.06 99 ASP A N 1
ATOM 767 C CA . ASP A 1 99 ? 10.625 1.752 2.534 1.00 84.06 99 ASP A CA 1
ATOM 768 C C . ASP A 1 99 ? 11.559 0.763 1.840 1.00 84.06 99 ASP A C 1
ATOM 770 O O . ASP A 1 99 ? 12.349 1.099 0.953 1.00 84.06 99 ASP A O 1
ATOM 774 N N . THR A 1 100 ? 11.434 -0.506 2.220 1.00 84.00 100 THR A N 1
ATOM 775 C CA . THR A 1 100 ? 12.126 -1.591 1.528 1.00 84.00 100 THR A CA 1
ATOM 776 C C . THR A 1 100 ? 11.441 -1.831 0.189 1.00 84.00 100 THR A C 1
ATOM 778 O O . THR A 1 100 ? 10.284 -2.249 0.142 1.00 84.00 100 THR A O 1
ATOM 781 N N . SER A 1 101 ? 12.156 -1.535 -0.895 1.00 83.75 101 SER A N 1
ATOM 782 C CA . SER A 1 101 ? 11.716 -1.819 -2.261 1.00 83.75 101 SER A CA 1
ATOM 783 C C . SER A 1 101 ? 12.053 -3.262 -2.656 1.00 83.75 101 SER A C 1
ATOM 785 O O . SER A 1 101 ? 13.086 -3.779 -2.211 1.00 83.75 101 SER A O 1
ATOM 787 N N . PRO A 1 102 ? 11.237 -3.908 -3.507 1.00 86.88 102 PRO A N 1
ATOM 788 C CA . PRO A 1 102 ? 11.575 -5.208 -4.066 1.00 86.88 102 PRO A CA 1
ATOM 789 C C . PRO A 1 102 ? 12.846 -5.118 -4.919 1.00 86.88 102 PRO A C 1
ATOM 791 O O . PRO A 1 102 ? 13.141 -4.093 -5.541 1.00 86.88 102 PRO A O 1
ATOM 794 N N . LYS A 1 103 ? 13.617 -6.208 -4.931 1.00 85.38 103 LYS A N 1
ATOM 795 C CA . LYS A 1 103 ? 14.804 -6.346 -5.776 1.00 85.38 103 LYS A CA 1
ATOM 796 C C . LYS A 1 103 ? 14.397 -7.056 -7.061 1.00 85.38 103 LYS A C 1
ATOM 798 O O . LYS A 1 103 ? 14.293 -8.275 -7.074 1.00 85.38 103 LYS A O 1
ATOM 803 N N . CYS A 1 104 ? 14.160 -6.285 -8.114 1.00 86.12 104 CYS A N 1
ATOM 804 C CA . CYS A 1 104 ? 13.891 -6.802 -9.454 1.00 86.12 104 CYS A CA 1
ATOM 805 C C . CYS A 1 104 ? 15.157 -6.685 -10.306 1.00 86.12 104 CYS A C 1
ATOM 807 O O . CYS A 1 104 ? 15.860 -5.674 -10.234 1.00 86.12 104 CYS A O 1
ATOM 809 N N . PHE A 1 105 ? 15.445 -7.707 -11.110 1.00 86.69 10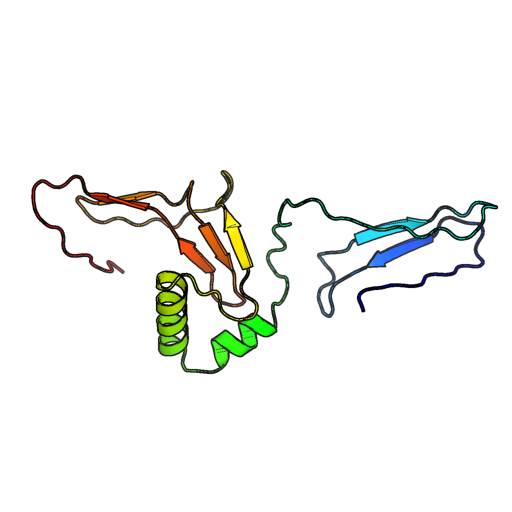5 PHE A N 1
ATOM 810 C CA . PHE A 1 105 ? 16.559 -7.690 -12.049 1.00 86.69 105 PHE A CA 1
ATOM 811 C C . PHE A 1 105 ? 16.154 -8.361 -13.356 1.00 86.69 105 PHE A C 1
ATOM 813 O O . PHE A 1 105 ? 15.743 -9.517 -13.364 1.00 86.69 105 PHE A O 1
ATOM 820 N N . GLN A 1 106 ? 16.324 -7.635 -14.454 1.00 88.81 106 GLN A N 1
ATOM 821 C CA . GLN A 1 106 ? 16.253 -8.170 -15.803 1.00 88.81 106 GLN A CA 1
ATOM 822 C C . GLN A 1 106 ? 17.264 -7.392 -16.658 1.00 88.81 106 GLN A C 1
ATOM 824 O O . GLN A 1 106 ? 17.275 -6.159 -16.595 1.00 88.81 106 GLN A O 1
ATOM 829 N N . PRO A 1 107 ? 18.140 -8.066 -17.426 1.00 88.81 107 PRO A N 1
ATOM 830 C CA . PRO A 1 107 ? 19.089 -7.387 -18.302 1.00 88.81 107 PRO A CA 1
ATOM 831 C C . PRO A 1 107 ? 18.394 -6.395 -19.242 1.00 88.81 107 PRO A C 1
ATOM 833 O O . PRO A 1 107 ? 17.348 -6.702 -19.807 1.00 88.81 107 PRO A O 1
ATOM 836 N N . GLY A 1 108 ? 18.972 -5.201 -19.386 1.00 89.06 108 GLY A N 1
ATOM 837 C CA . GLY A 1 108 ? 18.415 -4.132 -20.221 1.00 89.06 108 GLY A CA 1
ATOM 838 C C . GLY A 1 108 ? 17.277 -3.323 -19.584 1.00 89.06 108 GLY A C 1
ATOM 839 O O . GLY A 1 108 ? 16.855 -2.336 -20.182 1.00 89.06 108 GLY A O 1
ATOM 840 N N . LEU A 1 109 ? 16.811 -3.680 -18.377 1.00 90.88 109 LEU A N 1
ATOM 841 C CA . LEU A 1 109 ? 15.771 -2.952 -17.643 1.00 90.88 109 LEU A CA 1
ATOM 842 C C . LEU A 1 109 ? 16.278 -2.419 -16.300 1.00 90.88 109 LEU A C 1
ATOM 844 O O . LEU A 1 109 ? 17.016 -3.078 -15.565 1.00 90.88 109 LEU A O 1
ATOM 848 N N . LYS A 1 110 ? 15.830 -1.216 -15.948 1.00 91.25 110 LYS A N 1
ATOM 849 C CA . LYS A 1 110 ? 16.087 -0.569 -14.663 1.00 91.25 110 LYS A CA 1
ATOM 850 C C . LYS A 1 110 ? 14.764 -0.291 -13.958 1.00 91.25 110 LYS A C 1
ATOM 852 O O . LYS A 1 110 ? 13.896 0.385 -14.500 1.00 91.25 110 LYS A O 1
ATOM 857 N N . PHE A 1 111 ? 14.633 -0.788 -12.730 1.00 91.00 111 PHE A N 1
ATOM 858 C CA . PHE A 1 111 ? 13.411 -0.686 -11.931 1.00 91.00 111 PHE A CA 1
ATOM 859 C C . PHE A 1 111 ? 13.536 0.406 -10.861 1.00 91.00 111 PHE A C 1
ATOM 861 O O . PHE A 1 111 ? 14.452 0.387 -10.035 1.00 91.00 111 PHE A O 1
ATOM 868 N N . GLY A 1 112 ? 12.602 1.355 -10.857 1.00 89.94 112 GLY A N 1
ATOM 869 C CA . GLY A 1 112 ? 12.542 2.481 -9.930 1.00 89.94 112 GLY A CA 1
ATOM 870 C C . GLY A 1 112 ? 11.292 2.448 -9.052 1.00 89.94 112 GLY A C 1
ATOM 871 O O . GLY A 1 112 ? 10.239 2.933 -9.452 1.00 89.94 112 GLY A O 1
ATOM 872 N N . PHE A 1 113 ? 11.421 1.944 -7.820 1.00 90.00 113 PHE A N 1
ATOM 873 C CA . PHE A 1 113 ? 10.317 1.891 -6.843 1.00 90.00 113 PHE A CA 1
ATOM 874 C C . PHE A 1 113 ? 10.338 3.019 -5.800 1.00 90.00 113 PHE A C 1
ATOM 876 O O . PHE A 1 113 ? 9.324 3.289 -5.166 1.00 90.00 113 PHE A O 1
ATOM 883 N N . LYS A 1 114 ? 11.472 3.714 -5.622 1.00 85.62 114 LYS A N 1
ATOM 884 C CA . LYS A 1 114 ? 11.636 4.736 -4.566 1.00 85.62 114 LYS A CA 1
ATOM 885 C C . LYS A 1 114 ? 10.769 5.984 -4.738 1.00 85.62 114 LYS A C 1
ATOM 887 O O . LYS A 1 114 ? 10.514 6.676 -3.766 1.00 85.62 114 LYS A O 1
ATOM 892 N N . GLN A 1 115 ? 10.358 6.282 -5.965 1.00 84.56 115 GLN A N 1
ATOM 893 C CA . GLN A 1 115 ? 9.459 7.395 -6.297 1.00 84.56 115 GLN A CA 1
ATOM 894 C C . GLN A 1 115 ? 8.060 6.887 -6.676 1.00 84.56 115 GLN A C 1
ATOM 896 O O . GLN A 1 115 ? 7.250 7.625 -7.226 1.00 84.56 115 GLN A O 1
ATOM 901 N N . GLY A 1 116 ? 7.813 5.600 -6.437 1.00 89.56 116 GLY A N 1
ATOM 902 C CA . GLY A 1 116 ? 6.597 4.915 -6.821 1.00 89.56 116 GLY A CA 1
ATOM 903 C C . GLY A 1 116 ? 5.501 4.996 -5.766 1.00 89.56 116 GLY A C 1
ATOM 904 O O . GLY A 1 116 ? 5.521 5.829 -4.855 1.00 89.56 116 GLY A O 1
ATOM 905 N N . GLN A 1 117 ? 4.548 4.080 -5.882 1.00 92.31 117 GLN A N 1
ATOM 906 C CA . GLN A 1 117 ? 3.441 3.926 -4.947 1.00 92.31 117 GLN A CA 1
ATOM 907 C C . GLN A 1 117 ? 3.479 2.540 -4.305 1.00 92.31 117 GLN A C 1
ATOM 909 O O . GLN A 1 117 ? 3.902 1.558 -4.913 1.00 92.31 117 GLN A O 1
ATOM 914 N N . ILE A 1 118 ? 3.019 2.463 -3.062 1.00 92.06 118 ILE A N 1
ATOM 915 C CA . ILE A 1 118 ? 2.838 1.223 -2.317 1.00 92.06 118 ILE A CA 1
ATOM 916 C C . ILE A 1 118 ? 1.347 1.090 -2.040 1.00 92.06 118 ILE A C 1
ATOM 918 O O . ILE A 1 118 ? 0.752 1.941 -1.375 1.00 92.06 118 ILE A O 1
ATOM 922 N N . VAL A 1 119 ? 0.758 0.018 -2.555 1.00 92.44 119 VAL A N 1
ATOM 923 C CA . VAL A 1 119 ? -0.648 -0.328 -2.376 1.00 92.44 119 VAL A CA 1
ATOM 924 C C . VAL A 1 119 ? -0.726 -1.473 -1.378 1.00 92.44 119 VAL A C 1
ATOM 926 O O . VAL A 1 119 ? -0.188 -2.554 -1.616 1.00 92.44 119 VAL A O 1
ATOM 929 N N . THR A 1 120 ? -1.355 -1.226 -0.233 1.00 90.75 120 THR A N 1
ATOM 930 C CA . THR A 1 120 ? -1.375 -2.156 0.901 1.00 90.75 120 THR A CA 1
ATOM 931 C C . THR A 1 120 ? -2.794 -2.652 1.145 1.00 90.75 120 THR A C 1
ATOM 933 O O . THR A 1 120 ? -3.700 -1.855 1.390 1.00 90.75 120 THR A O 1
ATOM 936 N N . GLY A 1 121 ? -2.976 -3.968 1.059 1.00 88.81 121 GLY A N 1
ATOM 937 C CA . GLY A 1 121 ? -4.195 -4.679 1.433 1.00 88.81 121 GLY A CA 1
ATOM 938 C C . GLY A 1 121 ? -4.054 -5.328 2.807 1.00 88.81 121 GLY A C 1
ATOM 939 O O . GLY A 1 121 ? -3.535 -4.718 3.744 1.00 88.81 121 GLY A O 1
ATOM 940 N N . HIS A 1 122 ? -4.516 -6.572 2.936 1.00 88.38 122 HIS A N 1
ATOM 941 C CA . HIS A 1 122 ? -4.327 -7.352 4.158 1.00 88.38 122 HIS A CA 1
ATOM 942 C C . HIS A 1 122 ? -3.178 -8.358 4.010 1.00 88.38 122 HIS A C 1
ATOM 944 O O . HIS A 1 122 ? -2.202 -8.282 4.753 1.00 88.38 122 HIS A O 1
ATOM 950 N N . TYR A 1 123 ? -3.267 -9.255 3.029 1.00 89.19 123 TYR A N 1
ATOM 951 C CA . TYR A 1 123 ? -2.230 -10.221 2.665 1.00 89.19 123 TYR A CA 1
ATOM 952 C C . TYR A 1 123 ? -1.356 -9.734 1.509 1.00 89.19 123 TYR A C 1
ATOM 954 O O . TYR A 1 123 ? -0.217 -10.181 1.377 1.00 89.19 123 TYR A O 1
ATOM 962 N N . PHE A 1 124 ? -1.861 -8.822 0.672 1.00 91.50 124 PHE A N 1
ATOM 963 C CA . PHE A 1 124 ? -1.123 -8.322 -0.485 1.00 91.50 124 PHE A CA 1
ATOM 964 C C . PHE A 1 124 ? -0.506 -6.949 -0.240 1.00 91.50 124 PHE A C 1
ATOM 966 O O . PHE A 1 124 ? -1.130 -6.033 0.294 1.00 91.50 124 PHE A O 1
ATOM 973 N N . THR A 1 125 ? 0.742 -6.800 -0.677 1.00 91.12 125 THR A N 1
ATOM 974 C CA . THR A 1 125 ? 1.409 -5.505 -0.832 1.00 91.12 125 THR A CA 1
ATOM 975 C C . THR A 1 125 ? 1.925 -5.421 -2.258 1.00 91.12 125 THR A C 1
ATOM 977 O O . THR A 1 125 ? 2.695 -6.278 -2.687 1.00 91.12 125 THR A O 1
ATOM 980 N N . VAL A 1 126 ? 1.486 -4.404 -2.992 1.00 92.88 126 VAL A N 1
ATOM 981 C CA . VAL A 1 126 ? 1.876 -4.172 -4.384 1.00 92.88 126 VAL A CA 1
ATOM 982 C C . VAL A 1 126 ? 2.738 -2.923 -4.455 1.00 92.88 126 VAL A C 1
ATOM 984 O O . VAL A 1 126 ? 2.399 -1.882 -3.891 1.00 92.88 126 VAL A O 1
ATOM 987 N N . TYR A 1 127 ? 3.857 -3.035 -5.162 1.00 92.69 127 TYR A N 1
ATOM 988 C CA . TYR A 1 127 ? 4.765 -1.932 -5.436 1.00 92.69 127 TYR A CA 1
ATOM 989 C C . TYR A 1 127 ? 4.578 -1.504 -6.885 1.00 92.69 127 TYR A C 1
ATOM 991 O O . TYR A 1 127 ? 4.780 -2.295 -7.803 1.00 92.69 127 TYR A O 1
ATOM 999 N N . VAL A 1 128 ? 4.206 -0.247 -7.081 1.00 92.69 128 VAL A N 1
ATOM 1000 C CA . VAL A 1 128 ? 4.066 0.375 -8.396 1.00 92.69 128 VAL A CA 1
ATOM 1001 C C . VAL A 1 128 ? 5.287 1.254 -8.612 1.00 92.69 128 VAL A C 1
ATOM 1003 O O . VAL A 1 128 ? 5.573 2.121 -7.789 1.00 92.69 128 VAL A O 1
ATOM 1006 N N . GLY A 1 129 ? 6.030 1.021 -9.689 1.00 91.44 129 GLY A N 1
ATOM 1007 C CA . GLY A 1 129 ? 7.265 1.739 -9.992 1.00 91.44 129 GLY A CA 1
ATOM 1008 C C . GLY A 1 129 ? 7.445 1.966 -11.485 1.00 91.44 129 GLY A C 1
ATOM 1009 O O . GLY A 1 129 ? 6.725 1.396 -12.303 1.00 91.44 129 GLY A O 1
ATOM 1010 N N . LEU A 1 130 ? 8.418 2.806 -11.829 1.00 91.31 130 LEU A N 1
ATOM 1011 C CA . LEU A 1 130 ? 8.806 3.048 -13.214 1.00 91.31 130 LEU A CA 1
ATOM 1012 C C . LEU A 1 130 ? 9.811 1.985 -13.662 1.00 91.31 130 LEU A C 1
ATOM 1014 O O . LEU A 1 130 ? 10.717 1.628 -12.905 1.00 91.31 130 LEU A O 1
ATOM 1018 N N . VAL A 1 131 ? 9.676 1.516 -14.900 1.00 90.31 131 VAL A N 1
ATOM 1019 C CA . VAL A 1 131 ? 10.671 0.661 -15.553 1.00 90.31 131 VAL A CA 1
ATOM 1020 C C . VAL A 1 131 ? 11.245 1.413 -16.747 1.00 90.31 131 VAL A C 1
ATOM 1022 O O . VAL A 1 131 ? 10.501 1.858 -17.615 1.00 90.31 131 VAL A O 1
ATOM 1025 N N . GLU A 1 132 ? 12.565 1.565 -16.778 1.00 91.25 132 GLU A N 1
ATOM 1026 C CA . GLU A 1 132 ? 13.301 2.206 -17.870 1.00 91.25 132 GLU A CA 1
ATOM 1027 C C . GLU A 1 132 ? 14.072 1.135 -18.650 1.00 91.25 132 GLU A C 1
ATOM 1029 O O . GLU A 1 132 ? 14.825 0.363 -18.052 1.00 91.25 132 GLU A O 1
ATOM 1034 N N . SER A 1 133 ? 13.899 1.086 -19.974 1.00 89.75 133 SER A N 1
ATOM 1035 C CA . SER A 1 133 ? 14.730 0.253 -20.852 1.00 89.75 133 SER A CA 1
ATOM 1036 C C . SER A 1 133 ? 15.970 1.022 -21.298 1.00 89.75 133 SER A C 1
ATOM 1038 O O . SER A 1 133 ? 15.882 2.201 -21.638 1.00 89.75 133 SER A O 1
ATOM 1040 N N . PHE A 1 134 ? 17.114 0.345 -21.309 1.00 90.38 134 PHE A N 1
ATOM 1041 C CA . PHE A 1 134 ? 18.379 0.854 -21.846 1.00 90.38 134 PHE A CA 1
ATOM 1042 C C . PHE A 1 134 ? 19.018 -0.108 -22.859 1.00 90.38 134 PHE A C 1
ATOM 1044 O O . PHE A 1 134 ? 20.198 0.035 -23.169 1.00 90.38 134 PHE A O 1
ATOM 1051 N N . ALA A 1 135 ? 18.270 -1.102 -23.346 1.00 87.75 135 ALA A N 1
ATOM 1052 C CA . ALA A 1 135 ? 18.734 -1.953 -24.437 1.00 87.75 135 ALA A CA 1
ATOM 1053 C C . ALA A 1 135 ? 18.472 -1.313 -25.803 1.00 87.75 135 ALA A C 1
ATOM 1055 O O . ALA A 1 135 ? 17.494 -0.588 -25.989 1.00 87.75 135 ALA A O 1
ATOM 1056 N N . ASP A 1 136 ? 19.328 -1.661 -26.761 1.00 88.25 136 ASP A N 1
ATOM 1057 C CA . ASP A 1 136 ? 19.213 -1.241 -28.161 1.00 88.25 136 ASP A CA 1
ATOM 1058 C C . ASP A 1 136 ? 18.164 -2.057 -28.945 1.00 88.25 136 ASP A C 1
ATOM 1060 O O . ASP A 1 136 ? 17.758 -1.669 -30.039 1.00 88.25 136 ASP A O 1
ATOM 1064 N N . GLU A 1 137 ? 17.700 -3.176 -28.379 1.00 87.44 137 GLU A N 1
ATOM 1065 C CA . GLU A 1 137 ? 16.707 -4.080 -28.965 1.00 87.44 137 GLU A CA 1
ATOM 1066 C C . GLU A 1 137 ? 15.461 -4.211 -28.064 1.00 87.44 137 GLU A C 1
ATOM 1068 O O . GLU A 1 137 ? 15.554 -4.009 -26.847 1.00 87.44 137 GLU A O 1
ATOM 1073 N N . PRO A 1 138 ? 14.283 -4.558 -28.625 1.00 85.56 138 PRO A N 1
ATOM 1074 C CA . PRO A 1 138 ? 13.084 -4.837 -27.839 1.00 85.56 138 PRO A CA 1
ATOM 1075 C C . PRO A 1 138 ? 13.317 -5.941 -26.801 1.00 85.56 138 PRO A C 1
ATOM 1077 O O . PRO A 1 138 ? 13.815 -7.018 -27.123 1.00 85.56 138 PRO A O 1
ATOM 1080 N N . ILE A 1 139 ? 12.913 -5.681 -25.557 1.00 84.56 139 ILE A N 1
ATOM 1081 C CA . ILE A 1 139 ? 13.022 -6.631 -24.448 1.00 84.56 139 ILE A CA 1
ATOM 1082 C C . ILE A 1 139 ? 11.638 -7.215 -24.156 1.00 84.56 139 ILE A C 1
ATOM 1084 O O . ILE A 1 139 ? 10.709 -6.474 -23.840 1.00 84.56 139 ILE A O 1
ATOM 1088 N N . GLU A 1 140 ? 11.521 -8.541 -24.191 1.00 84.19 140 GLU A N 1
ATOM 1089 C CA . GLU A 1 140 ? 10.356 -9.253 -23.655 1.00 84.19 140 GLU A CA 1
ATOM 1090 C C . GLU A 1 140 ? 10.380 -9.232 -22.124 1.00 84.19 140 GLU A C 1
ATOM 1092 O O . GLU A 1 140 ? 11.391 -9.561 -21.499 1.00 84.19 140 GLU A O 1
ATOM 1097 N N . ALA A 1 141 ? 9.272 -8.838 -21.499 1.00 72.62 141 ALA A N 1
ATOM 1098 C CA . ALA A 1 141 ? 9.162 -8.835 -20.045 1.00 72.62 141 ALA A CA 1
ATOM 1099 C C . ALA A 1 141 ? 9.071 -10.280 -19.531 1.00 72.62 141 ALA A C 1
ATOM 1101 O O . ALA A 1 141 ? 8.163 -11.017 -19.911 1.00 72.62 141 ALA A O 1
ATOM 1102 N N . SER A 1 142 ? 9.998 -10.684 -18.658 1.00 73.94 142 SER A N 1
ATOM 1103 C CA . SER A 1 142 ? 10.026 -12.031 -18.085 1.00 73.94 142 SER A CA 1
ATOM 1104 C C . SER A 1 142 ? 9.888 -11.963 -16.571 1.00 73.94 142 SER A C 1
ATOM 1106 O O . SER A 1 142 ? 10.655 -11.280 -15.894 1.00 73.94 142 SER A O 1
ATOM 1108 N N . GLU A 1 143 ? 8.963 -12.743 -16.016 1.00 65.06 143 GLU A N 1
ATOM 1109 C CA . GLU A 1 143 ? 8.964 -13.045 -14.586 1.00 65.06 143 GLU A CA 1
ATOM 1110 C C . GLU A 1 143 ? 10.124 -14.012 -14.314 1.00 65.06 143 GLU A C 1
ATOM 1112 O O . GLU A 1 143 ? 10.011 -15.217 -14.523 1.00 65.06 143 GLU A O 1
ATOM 1117 N N . ILE A 1 144 ? 11.290 -13.487 -13.936 1.00 54.53 144 ILE A N 1
ATOM 1118 C CA . ILE A 1 144 ? 12.376 -14.327 -13.424 1.00 54.53 144 ILE A CA 1
ATOM 1119 C C . ILE A 1 144 ? 12.079 -14.566 -11.941 1.00 54.53 144 ILE A C 1
ATOM 1121 O O . ILE A 1 144 ? 12.147 -13.633 -11.139 1.00 54.53 144 ILE A O 1
ATOM 1125 N N . ALA A 1 145 ? 11.682 -15.800 -11.623 1.00 42.91 145 ALA A N 1
ATOM 1126 C CA . ALA A 1 145 ? 11.465 -16.291 -10.262 1.00 42.91 145 ALA A CA 1
ATOM 1127 C C . ALA A 1 145 ? 12.782 -16.457 -9.488 1.00 42.91 145 ALA A C 1
ATOM 1129 O O . ALA A 1 145 ? 13.790 -16.865 -10.114 1.00 42.91 145 ALA A O 1
#

pLDDT: mean 80.66, std 14.18, range [42.91, 96.25]

Sequence (145 aa):
GNVVYVATDKESPVSLYITPPGQEAPALSVTLVPRRIPPREITLAIDGQQWPIKGVVNRKAATWETAQPYVDSLRDLLRRLALNELPQGYDIRLAGQTDTSPKCFQPGLKFGFKQGQIVTGHYFTVYVGLVESFADEPIEASEIA

Secondary structure (DSSP, 8-state):
----------SS-EEEEE--TT-SSS-EEEEE---SS----------SS----TT---HHHHHHHTSS-HHHHHHHHHHHHHTT-PPTT-EEEEPPTTS------BTTEEEEEEEEEEEE-SS-EEEEEEEEE--SS--------